Protein AF-A0A523K848-F1 (afdb_monomer)

Sequence (101 aa):
MASVNSAWAMIHQHLQEESHRVHSEIRNYPAPIPACDAQYSYLLEEREALSSELVRVRELMKKDTDSKDAQSSVDAFLDFSNYLSDSAKREIRSLVDNEIQ

Nearest PDB structures (foldseek):
  5m30-assembly1_C  TM=5.315E-01  e=1.200E-01  Escherichia coli
  5gns-assembly1_A  TM=4.737E-01  e=8.679E+00  Homo sapiens
  8otz-assembly1_Ct  TM=3.262E-01  e=4.941E+00  Bos taurus

Structure (mmCIF, N/CA/C/O backbone):
data_AF-A0A523K848-F1
#
_entry.id   AF-A0A523K848-F1
#
loop_
_atom_site.group_PDB
_atom_site.id
_atom_site.type_symbol
_atom_site.label_atom_id
_atom_site.label_alt_id
_atom_site.label_comp_id
_atom_site.label_asym_id
_atom_site.label_entity_id
_atom_site.label_seq_id
_atom_site.pdbx_PDB_ins_code
_atom_site.Cartn_x
_atom_site.Cartn_y
_atom_site.Cartn_z
_atom_site.occupancy
_atom_site.B_iso_or_equiv
_atom_site.auth_seq_id
_atom_site.auth_comp_id
_atom_site.auth_asym_id
_atom_site.auth_atom_id
_atom_site.pdbx_PDB_model_num
ATOM 1 N N . MET A 1 1 ? -13.035 -4.309 17.336 1.00 59.28 1 MET A N 1
ATOM 2 C CA . MET A 1 1 ? -11.574 -4.465 17.100 1.00 59.28 1 MET A CA 1
ATOM 3 C C . MET A 1 1 ? -11.252 -5.670 16.217 1.00 59.28 1 MET A C 1
ATOM 5 O O . MET A 1 1 ? -10.192 -5.675 15.598 1.00 59.28 1 MET A O 1
ATOM 9 N N . ALA A 1 2 ? -12.126 -6.684 16.118 1.00 74.50 2 ALA A N 1
ATOM 10 C CA . ALA A 1 2 ? -11.895 -7.797 15.194 1.00 74.50 2 ALA A CA 1
ATOM 11 C C . ALA A 1 2 ? -12.041 -7.343 13.730 1.00 74.50 2 ALA A C 1
ATOM 13 O O . ALA A 1 2 ? -11.279 -7.799 12.873 1.00 74.50 2 ALA A O 1
ATOM 14 N N . SER A 1 3 ? -12.956 -6.400 13.457 1.00 83.38 3 SER A N 1
ATOM 15 C CA . SER A 1 3 ? -13.134 -5.815 12.120 1.00 83.38 3 SER A CA 1
ATOM 16 C C . SER A 1 3 ? -11.909 -5.011 11.674 1.00 83.38 3 SER A C 1
ATOM 18 O O . SER A 1 3 ? -11.423 -5.219 10.572 1.00 83.38 3 SER A O 1
ATOM 20 N N . VAL A 1 4 ? -11.337 -4.179 12.553 1.00 87.62 4 VAL A N 1
ATOM 21 C CA . VAL A 1 4 ? -10.129 -3.377 12.283 1.00 87.62 4 VAL A CA 1
ATOM 22 C C . VAL A 1 4 ? -8.928 -4.273 11.977 1.00 87.62 4 VAL A C 1
ATOM 24 O O . VAL A 1 4 ? -8.216 -4.044 11.004 1.00 87.62 4 VAL A O 1
ATOM 27 N N . ASN A 1 5 ? -8.706 -5.326 12.768 1.00 88.00 5 ASN A N 1
ATOM 28 C CA . ASN A 1 5 ? -7.617 -6.269 12.498 1.00 88.00 5 ASN A CA 1
ATOM 29 C C . ASN A 1 5 ? -7.805 -6.981 11.151 1.00 88.00 5 ASN A C 1
ATOM 31 O O . ASN A 1 5 ? -6.837 -7.187 10.419 1.00 88.00 5 ASN A O 1
ATOM 35 N N . SER A 1 6 ? -9.050 -7.314 10.807 1.00 90.38 6 SER A N 1
ATOM 36 C CA . SER A 1 6 ? -9.400 -7.901 9.510 1.00 90.38 6 SER A CA 1
ATOM 37 C C . SER A 1 6 ? -9.211 -6.899 8.366 1.00 90.38 6 SER A C 1
ATOM 39 O O . SER A 1 6 ? -8.660 -7.257 7.330 1.00 90.38 6 SER A O 1
ATOM 41 N N . ALA A 1 7 ? -9.567 -5.630 8.571 1.00 92.00 7 ALA A N 1
ATOM 42 C CA . ALA A 1 7 ? -9.352 -4.545 7.621 1.00 92.00 7 ALA A CA 1
ATOM 43 C C . ALA A 1 7 ? -7.863 -4.343 7.335 1.00 92.00 7 ALA A C 1
ATOM 45 O O . ALA A 1 7 ? -7.454 -4.312 6.177 1.00 92.00 7 ALA A O 1
ATOM 46 N N . TRP A 1 8 ? -7.026 -4.300 8.373 1.00 93.50 8 TRP A N 1
ATOM 47 C CA . TRP A 1 8 ? -5.584 -4.233 8.185 1.00 93.50 8 TRP A CA 1
ATOM 48 C C . TRP A 1 8 ? -5.008 -5.467 7.486 1.00 93.50 8 TRP A C 1
ATOM 50 O O . TRP A 1 8 ? -4.098 -5.332 6.668 1.00 93.50 8 TRP A O 1
ATOM 60 N N . ALA A 1 9 ? -5.527 -6.663 7.778 1.00 92.38 9 ALA A N 1
ATOM 61 C CA . ALA A 1 9 ? -5.120 -7.880 7.083 1.00 92.38 9 ALA A CA 1
ATOM 62 C C . ALA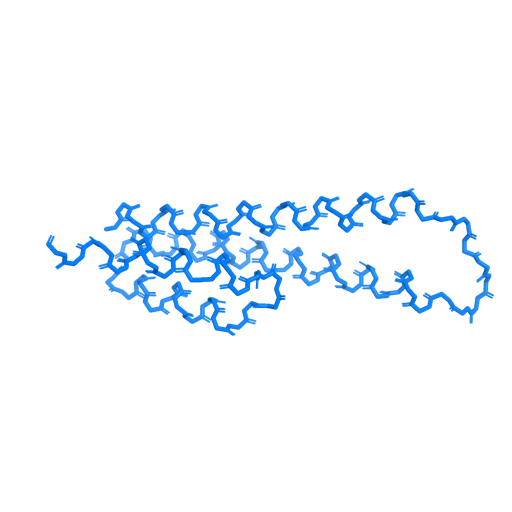 A 1 9 ? -5.474 -7.824 5.586 1.00 92.38 9 ALA A C 1
ATOM 64 O O . ALA A 1 9 ? -4.630 -8.163 4.758 1.00 92.38 9 ALA A O 1
ATOM 65 N N . MET A 1 10 ? -6.665 -7.327 5.234 1.00 94.19 10 MET A N 1
ATOM 66 C CA . MET A 1 10 ? -7.075 -7.108 3.841 1.00 94.19 10 MET A CA 1
ATOM 67 C C . MET A 1 10 ? -6.196 -6.067 3.144 1.00 94.19 10 MET A C 1
ATOM 69 O O . MET A 1 10 ? -5.701 -6.320 2.049 1.00 94.19 10 MET A O 1
ATOM 73 N N . ILE A 1 11 ? -5.935 -4.927 3.795 1.00 94.44 11 ILE A N 1
ATOM 74 C CA . ILE A 1 11 ? -5.013 -3.901 3.285 1.00 94.44 11 ILE A CA 1
ATOM 75 C C . ILE A 1 11 ? -3.641 -4.519 2.999 1.00 94.44 11 ILE A C 1
ATOM 77 O O . ILE A 1 11 ? -3.096 -4.353 1.910 1.00 94.44 11 ILE A O 1
ATOM 81 N N . HIS A 1 12 ? -3.085 -5.253 3.965 1.00 94.56 12 HIS A N 1
ATOM 82 C CA . HIS A 1 12 ? -1.784 -5.896 3.813 1.00 94.56 12 HIS A CA 1
ATOM 83 C C . 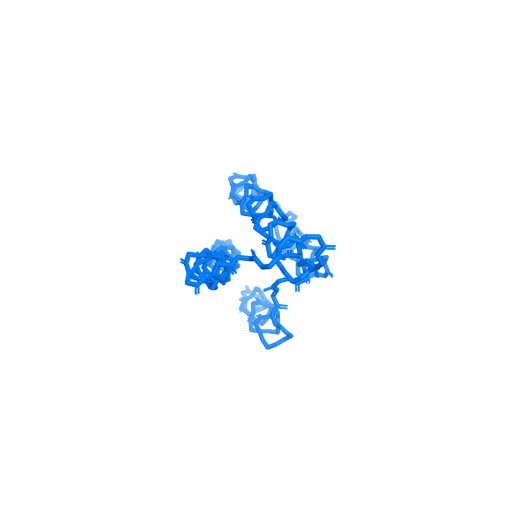HIS A 1 12 ? -1.782 -6.903 2.659 1.00 94.56 12 HIS A C 1
ATOM 85 O O . HIS A 1 12 ? -0.835 -6.915 1.876 1.00 94.56 12 HIS A O 1
ATOM 91 N N . GLN A 1 13 ? -2.833 -7.716 2.524 1.00 94.44 13 GLN A N 1
ATOM 92 C CA . GLN A 1 13 ? -2.953 -8.683 1.437 1.00 94.44 13 GLN A CA 1
ATOM 93 C C . GLN A 1 13 ? -2.963 -7.996 0.066 1.00 94.44 13 GLN A C 1
ATOM 95 O O . GLN A 1 13 ? -2.177 -8.378 -0.797 1.00 94.44 13 GLN A O 1
ATOM 100 N N . HIS A 1 14 ? -3.773 -6.951 -0.124 1.00 94.25 14 HIS A N 1
ATOM 101 C CA . HIS A 1 14 ? -3.818 -6.224 -1.395 1.00 94.25 14 HIS A CA 1
ATOM 102 C C . HIS A 1 14 ? -2.466 -5.606 -1.763 1.00 94.25 14 HIS A C 1
ATOM 104 O O . HIS A 1 14 ? -2.005 -5.743 -2.893 1.00 94.25 14 HIS A O 1
ATOM 110 N N . LEU A 1 15 ? -1.780 -4.984 -0.800 1.00 93.75 15 LEU A N 1
ATOM 111 C CA . LEU A 1 15 ? -0.449 -4.421 -1.041 1.00 93.75 15 LEU A CA 1
ATOM 112 C C . LEU A 1 15 ? 0.602 -5.503 -1.330 1.00 93.75 15 LEU A C 1
ATOM 114 O O . LEU A 1 15 ? 1.549 -5.263 -2.078 1.00 93.75 15 LEU A O 1
ATOM 118 N N . GLN A 1 16 ? 0.463 -6.699 -0.751 1.00 94.19 16 GLN A N 1
ATOM 119 C CA . GLN A 1 16 ? 1.333 -7.832 -1.067 1.00 94.19 16 GLN A CA 1
ATOM 120 C C . GLN A 1 16 ? 1.090 -8.374 -2.474 1.00 94.19 16 GLN A C 1
ATOM 122 O O . GLN A 1 16 ? 2.055 -8.668 -3.177 1.00 94.19 16 GLN A O 1
ATOM 127 N N . GLU A 1 17 ? -0.170 -8.504 -2.888 1.00 94.19 17 GLU A N 1
ATOM 128 C CA . GLU A 1 17 ? -0.540 -8.898 -4.251 1.00 94.19 17 GLU A CA 1
ATOM 129 C C . GLU A 1 17 ? 0.041 -7.911 -5.270 1.00 94.19 17 GLU A C 1
ATOM 131 O O . GLU A 1 17 ? 0.681 -8.323 -6.240 1.00 94.19 17 GLU A O 1
ATOM 136 N N . GLU A 1 18 ? -0.073 -6.615 -4.984 1.00 93.69 18 GLU A N 1
ATOM 137 C CA . GLU A 1 18 ? 0.476 -5.554 -5.822 1.00 93.69 18 GLU A CA 1
ATOM 138 C C . GLU A 1 18 ? 2.009 -5.576 -5.857 1.00 93.69 18 GLU A C 1
ATOM 140 O O . GLU A 1 18 ? 2.633 -5.511 -6.917 1.00 93.69 18 GLU A O 1
ATOM 145 N N . SER A 1 19 ? 2.646 -5.794 -4.704 1.00 93.06 19 SER A N 1
ATOM 146 C CA . SER A 1 19 ? 4.093 -5.995 -4.633 1.00 93.06 19 SER A CA 1
ATOM 147 C C . SER A 1 19 ? 4.539 -7.197 -5.470 1.00 93.06 19 SER A C 1
ATOM 149 O O . SER A 1 19 ? 5.533 -7.108 -6.193 1.00 93.06 19 SER A O 1
ATOM 151 N N . HIS A 1 20 ? 3.814 -8.318 -5.422 1.00 92.81 20 HIS A N 1
ATOM 152 C CA . HIS A 1 20 ? 4.117 -9.489 -6.243 1.00 92.81 20 HIS A CA 1
ATOM 153 C C . HIS A 1 20 ? 3.949 -9.210 -7.740 1.00 92.81 20 HIS A C 1
ATOM 155 O O . HIS A 1 20 ? 4.788 -9.667 -8.522 1.00 92.81 20 HIS A O 1
ATOM 161 N N . ARG A 1 21 ? 2.924 -8.442 -8.138 1.00 93.81 21 ARG A N 1
ATOM 162 C CA . ARG A 1 21 ? 2.733 -7.987 -9.524 1.00 93.81 21 ARG A CA 1
ATOM 163 C C . ARG A 1 21 ? 3.967 -7.229 -10.011 1.00 93.81 21 ARG A C 1
ATOM 165 O O . ARG A 1 21 ? 4.600 -7.665 -10.970 1.00 93.81 21 ARG A O 1
ATOM 172 N N . VAL A 1 22 ? 4.375 -6.182 -9.292 1.00 91.94 22 VAL A N 1
ATOM 173 C CA . VAL A 1 22 ? 5.531 -5.345 -9.656 1.00 91.94 22 VAL A CA 1
ATOM 174 C C . VAL A 1 22 ? 6.830 -6.157 -9.699 1.00 91.94 22 VAL A C 1
ATOM 176 O O . VAL A 1 22 ? 7.601 -6.052 -10.652 1.00 91.94 22 VAL A O 1
ATOM 179 N N . HIS A 1 23 ? 7.075 -7.036 -8.721 1.00 91.56 23 HIS A N 1
ATOM 180 C CA . HIS A 1 23 ? 8.257 -7.908 -8.739 1.00 91.56 23 HIS A CA 1
ATOM 181 C C . HIS A 1 23 ? 8.261 -8.873 -9.931 1.00 91.56 23 HIS A C 1
ATOM 183 O O . HIS A 1 23 ? 9.322 -9.139 -10.502 1.00 91.56 23 HIS A O 1
ATOM 189 N N . SER A 1 24 ? 7.095 -9.403 -10.307 1.00 91.44 24 SER A N 1
ATOM 190 C CA . SER A 1 24 ? 6.949 -10.254 -11.488 1.00 91.44 24 SER A CA 1
ATOM 191 C C . SER A 1 24 ? 7.227 -9.473 -12.771 1.00 91.44 24 SER A C 1
ATOM 193 O O . SER A 1 24 ? 7.944 -9.965 -13.641 1.00 91.44 24 SER A O 1
ATOM 195 N N . GLU A 1 25 ? 6.725 -8.243 -12.877 1.00 90.50 25 GLU A N 1
ATOM 196 C CA . GLU A 1 25 ? 6.961 -7.373 -14.031 1.00 90.50 25 GLU A CA 1
ATOM 197 C C . GLU A 1 25 ? 8.433 -6.996 -14.175 1.00 90.50 25 GLU A C 1
ATOM 199 O O . GLU A 1 25 ? 8.984 -7.153 -15.259 1.00 90.50 25 GLU A O 1
ATOM 204 N N . ILE A 1 26 ? 9.108 -6.619 -13.084 1.00 88.94 26 ILE A N 1
ATOM 205 C CA . ILE A 1 26 ? 10.559 -6.365 -13.074 1.00 88.94 26 ILE A CA 1
ATOM 206 C C . ILE A 1 26 ? 11.336 -7.616 -13.499 1.00 88.94 26 ILE A C 1
ATOM 208 O O . ILE A 1 26 ? 12.279 -7.532 -14.283 1.00 88.94 26 ILE A O 1
ATOM 212 N N . ARG A 1 27 ? 10.962 -8.793 -12.981 1.00 88.31 27 ARG A N 1
ATOM 213 C CA . ARG A 1 27 ? 11.662 -10.053 -13.273 1.00 88.31 27 ARG A CA 1
ATOM 214 C C . ARG A 1 27 ? 11.515 -10.479 -14.731 1.00 88.31 27 ARG A C 1
ATOM 216 O O . ARG A 1 27 ? 12.461 -11.020 -15.297 1.00 88.31 27 ARG A O 1
ATOM 223 N N . ASN A 1 28 ? 10.329 -10.285 -15.297 1.00 87.25 28 ASN A N 1
ATOM 224 C CA . ASN A 1 28 ? 10.015 -10.630 -16.680 1.00 87.25 28 ASN A CA 1
ATOM 225 C C . ASN A 1 28 ? 10.296 -9.470 -17.646 1.00 87.25 28 ASN A C 1
ATOM 227 O O . ASN A 1 28 ? 9.977 -9.581 -18.832 1.00 87.25 28 ASN A O 1
ATOM 231 N N . TYR A 1 29 ? 10.875 -8.371 -17.153 1.00 82.62 29 TYR A N 1
ATOM 232 C CA . TYR A 1 29 ? 11.142 -7.195 -17.960 1.00 82.62 29 TYR A CA 1
ATOM 233 C C . TYR A 1 29 ? 12.175 -7.544 -19.048 1.00 82.62 29 TYR A C 1
ATOM 235 O O . TYR A 1 29 ? 13.245 -8.077 -18.726 1.00 82.62 29 TYR A O 1
ATOM 243 N N . PRO A 1 30 ? 11.873 -7.312 -20.341 1.00 79.50 30 PRO A N 1
ATOM 244 C CA . PRO A 1 30 ? 12.795 -7.625 -21.430 1.00 79.50 30 PRO A CA 1
ATOM 245 C C . PRO A 1 30 ? 14.101 -6.833 -21.282 1.00 79.50 30 PRO A C 1
ATOM 247 O O . PRO A 1 30 ? 14.113 -5.765 -20.683 1.00 79.50 30 PRO A O 1
ATOM 250 N N . ALA A 1 31 ? 15.211 -7.346 -21.827 1.00 67.00 31 ALA A N 1
ATOM 251 C CA . ALA A 1 31 ? 16.518 -6.698 -21.690 1.00 67.00 31 ALA A CA 1
ATOM 252 C C . ALA A 1 31 ? 16.433 -5.205 -22.092 1.00 67.00 31 ALA A C 1
ATOM 254 O O . ALA A 1 31 ? 16.105 -4.922 -23.250 1.00 67.00 31 ALA A O 1
ATOM 255 N N . PRO A 1 32 ? 16.689 -4.264 -21.160 1.00 63.09 32 PRO A N 1
ATOM 256 C CA . PRO A 1 32 ? 16.426 -2.850 -21.387 1.00 63.09 32 PRO A CA 1
ATOM 257 C C . PRO A 1 32 ? 17.319 -2.329 -22.512 1.00 63.09 32 PRO A C 1
ATOM 259 O O . PRO A 1 32 ? 18.535 -2.541 -22.509 1.00 63.09 32 PRO A O 1
ATOM 262 N N . ILE A 1 33 ? 16.723 -1.631 -23.481 1.00 61.00 33 ILE A N 1
ATOM 263 C CA . ILE A 1 33 ? 17.489 -0.866 -24.468 1.00 61.00 33 ILE A CA 1
ATOM 264 C C . ILE A 1 33 ? 18.087 0.331 -23.709 1.00 61.00 33 ILE A C 1
ATOM 266 O O . ILE A 1 33 ? 17.328 1.110 -23.125 1.00 61.00 33 ILE A O 1
ATOM 270 N N . PRO A 1 34 ? 19.422 0.494 -23.662 1.00 54.03 34 PRO A N 1
ATOM 271 C CA . PRO A 1 34 ? 20.045 1.529 -22.845 1.00 54.03 34 PRO A CA 1
ATOM 272 C C . PRO A 1 34 ? 19.515 2.935 -23.174 1.00 54.03 34 PRO A C 1
ATOM 274 O O . PRO A 1 34 ? 19.418 3.299 -24.344 1.00 54.03 34 PRO A O 1
ATOM 277 N N . ALA A 1 35 ? 19.264 3.727 -22.121 1.00 54.47 35 ALA A N 1
ATOM 278 C CA . ALA A 1 35 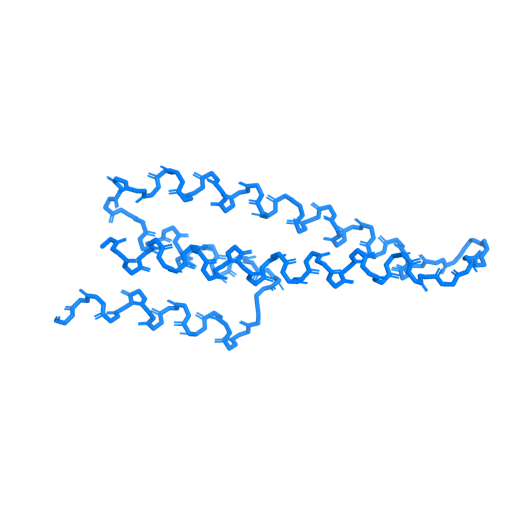? 18.991 5.174 -22.120 1.00 54.47 35 ALA A CA 1
ATOM 279 C C . ALA A 1 35 ? 17.542 5.687 -22.295 1.00 54.47 35 ALA A C 1
ATOM 281 O O . ALA A 1 35 ? 17.367 6.902 -22.391 1.00 54.47 35 ALA A O 1
ATOM 282 N N . CYS A 1 36 ? 16.495 4.850 -22.265 1.00 65.50 36 CYS A N 1
ATOM 283 C CA . CYS A 1 36 ? 15.116 5.375 -22.354 1.00 65.50 36 CYS A CA 1
ATOM 284 C C . CYS A 1 36 ? 14.042 4.585 -21.589 1.00 65.50 36 CYS A C 1
ATOM 286 O O . CYS A 1 36 ? 12.857 4.706 -21.892 1.00 65.50 36 CYS A O 1
ATOM 288 N N . ASP A 1 37 ? 14.423 3.771 -20.607 1.00 78.25 37 ASP A N 1
ATOM 289 C CA . ASP A 1 37 ? 13.465 2.872 -19.967 1.00 78.25 37 ASP A CA 1
ATOM 290 C C . ASP A 1 37 ? 12.739 3.513 -18.776 1.00 78.25 37 ASP A C 1
ATOM 292 O O . ASP A 1 37 ? 12.913 3.142 -17.614 1.00 78.25 37 ASP A O 1
ATOM 296 N N . ALA A 1 38 ? 11.925 4.525 -19.087 1.00 84.00 38 ALA A N 1
ATOM 297 C CA . ALA A 1 38 ? 11.064 5.185 -18.110 1.00 84.00 38 ALA A CA 1
ATOM 298 C C . ALA A 1 38 ? 10.105 4.195 -17.429 1.00 84.00 38 ALA A C 1
ATOM 300 O O . ALA A 1 38 ? 9.727 4.402 -16.280 1.00 84.00 38 ALA A O 1
ATOM 301 N N . GLN A 1 39 ? 9.742 3.108 -18.116 1.00 86.19 39 GLN A N 1
ATOM 302 C CA . GLN A 1 39 ? 8.880 2.071 -17.565 1.00 86.19 39 GLN A CA 1
ATOM 303 C C . GLN A 1 39 ? 9.609 1.254 -16.495 1.00 86.19 39 GLN A C 1
ATOM 305 O O . GLN A 1 39 ? 9.061 1.045 -15.417 1.00 86.19 39 GLN A O 1
ATOM 310 N N . TYR A 1 40 ? 10.846 0.825 -16.746 1.00 86.69 40 TYR A N 1
ATOM 311 C CA . TYR A 1 40 ? 11.634 0.112 -15.745 1.00 86.69 40 TYR A CA 1
ATOM 312 C C . TYR A 1 40 ? 11.959 0.998 -14.536 1.00 86.69 40 TYR A C 1
ATOM 314 O O . TYR A 1 40 ? 11.847 0.545 -13.398 1.00 86.69 40 TYR A O 1
ATOM 322 N N . SER A 1 41 ? 12.291 2.276 -14.756 1.00 88.38 41 SER A N 1
ATOM 323 C CA . SER A 1 41 ? 12.454 3.249 -13.665 1.00 88.38 41 SER A CA 1
ATOM 324 C C . SER A 1 41 ? 11.17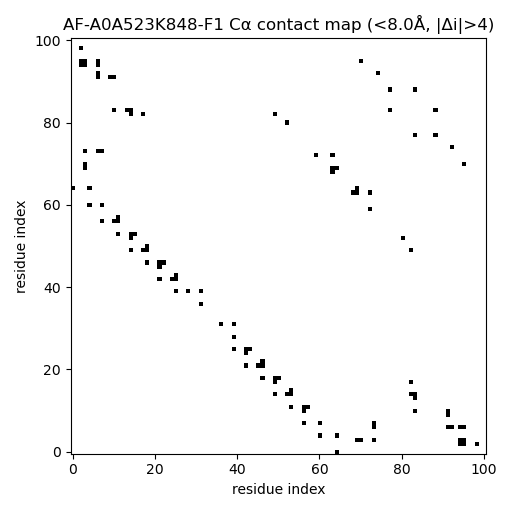9 3.398 -12.834 1.00 88.38 41 SER A C 1
ATOM 326 O O . SER A 1 41 ? 11.250 3.312 -11.610 1.00 88.38 41 SER A O 1
ATOM 328 N N . TYR A 1 42 ? 10.018 3.529 -13.482 1.00 89.88 42 TYR A N 1
ATOM 329 C CA . TYR A 1 42 ? 8.727 3.590 -12.798 1.00 89.88 42 TYR A CA 1
ATOM 330 C C . TYR A 1 42 ? 8.465 2.336 -11.953 1.00 89.88 42 TYR A C 1
ATOM 332 O O . TYR A 1 42 ? 8.120 2.456 -10.784 1.00 89.88 42 TYR A O 1
ATOM 340 N N . LEU A 1 43 ? 8.715 1.137 -12.489 1.00 91.25 43 LEU A N 1
ATOM 341 C CA . LEU A 1 43 ? 8.549 -0.119 -11.746 1.00 91.25 43 LEU A CA 1
ATOM 342 C C . LEU A 1 43 ? 9.449 -0.199 -10.500 1.00 91.25 43 LEU A C 1
ATOM 344 O O . LEU A 1 43 ? 9.047 -0.746 -9.471 1.00 91.25 43 LEU A O 1
ATOM 348 N N . LEU A 1 44 ? 10.674 0.336 -10.565 1.00 90.88 44 LEU A N 1
ATOM 349 C CA . LEU A 1 44 ? 11.571 0.391 -9.407 1.00 90.88 44 LEU A CA 1
ATOM 350 C C . LEU A 1 44 ? 11.059 1.352 -8.327 1.00 90.88 44 LEU A C 1
ATOM 352 O O . LEU A 1 44 ? 11.082 0.989 -7.149 1.00 90.88 44 LEU A O 1
ATOM 356 N N . GLU A 1 45 ? 10.579 2.533 -8.722 1.00 93.12 45 GLU A N 1
ATOM 357 C CA . GLU A 1 45 ? 9.956 3.504 -7.813 1.00 93.12 45 GLU A CA 1
ATOM 358 C C . GLU A 1 45 ? 8.688 2.922 -7.172 1.00 93.12 45 GLU A C 1
ATOM 360 O O . GLU A 1 45 ? 8.507 2.997 -5.955 1.00 93.12 45 GLU A O 1
ATOM 365 N N . GLU A 1 46 ? 7.854 2.257 -7.973 1.00 93.50 46 GLU A N 1
ATOM 366 C CA . GLU A 1 46 ? 6.633 1.584 -7.530 1.00 93.50 46 GLU A CA 1
ATOM 367 C C . GLU A 1 46 ? 6.944 0.505 -6.482 1.00 93.50 46 GLU A C 1
ATOM 369 O O . GLU A 1 46 ? 6.323 0.445 -5.418 1.00 93.50 46 GLU A O 1
ATOM 374 N N . ARG A 1 47 ? 7.985 -0.304 -6.720 1.00 93.50 47 ARG A N 1
ATOM 375 C CA . ARG A 1 47 ? 8.462 -1.316 -5.767 1.00 93.50 47 ARG A CA 1
ATOM 376 C C . ARG A 1 47 ? 8.903 -0.700 -4.438 1.00 93.50 47 ARG A C 1
ATOM 378 O O . ARG A 1 47 ? 8.618 -1.266 -3.377 1.00 93.50 47 ARG A O 1
ATOM 385 N N . GLU A 1 48 ? 9.639 0.408 -4.472 1.00 93.62 48 GLU A N 1
ATOM 386 C CA . GLU A 1 48 ? 10.122 1.090 -3.263 1.00 93.62 48 GLU A CA 1
ATOM 387 C C . GLU A 1 48 ? 8.970 1.705 -2.462 1.00 93.62 48 GLU A C 1
ATOM 389 O O . GLU A 1 48 ? 8.907 1.551 -1.234 1.00 93.62 48 GLU A O 1
ATOM 394 N N . ALA A 1 49 ? 8.015 2.325 -3.154 1.00 92.81 49 ALA A N 1
ATOM 395 C CA . ALA A 1 49 ? 6.817 2.883 -2.547 1.00 92.81 49 ALA A CA 1
ATOM 396 C C . ALA A 1 49 ? 5.943 1.797 -1.897 1.00 92.81 49 ALA A C 1
ATOM 398 O O . ALA A 1 49 ? 5.600 1.918 -0.719 1.00 92.81 49 ALA A O 1
ATOM 399 N N . LEU A 1 50 ? 5.670 0.691 -2.601 1.00 92.69 50 LEU A N 1
ATOM 400 C CA . LEU A 1 50 ? 4.925 -0.457 -2.064 1.00 92.69 50 LEU A CA 1
ATOM 401 C C . LEU A 1 50 ? 5.619 -1.084 -0.852 1.00 92.69 50 LEU A C 1
ATOM 403 O O . LEU A 1 50 ? 4.972 -1.428 0.138 1.00 92.69 50 LEU A O 1
ATOM 407 N N . SER A 1 51 ? 6.948 -1.208 -0.898 1.00 92.06 51 SER A N 1
ATOM 408 C CA . SER A 1 51 ? 7.726 -1.732 0.231 1.00 92.06 51 SER A CA 1
ATOM 409 C C . SER A 1 51 ? 7.579 -0.846 1.470 1.00 92.06 51 SER A C 1
ATOM 411 O O . SER A 1 51 ? 7.413 -1.356 2.580 1.00 92.06 51 SER A O 1
ATOM 413 N N . SER A 1 52 ? 7.586 0.474 1.278 1.00 92.69 52 SER A N 1
ATOM 414 C CA . SER A 1 52 ? 7.402 1.455 2.351 1.00 92.69 52 SER A CA 1
ATOM 415 C C . SER A 1 52 ? 5.976 1.438 2.912 1.00 92.69 52 SER A C 1
ATOM 417 O O . SER A 1 52 ? 5.800 1.447 4.133 1.00 92.69 52 SER A O 1
ATOM 419 N N . GLU A 1 53 ? 4.950 1.341 2.058 1.00 93.44 53 GLU A N 1
ATOM 420 C CA . GLU A 1 53 ? 3.557 1.202 2.505 1.00 93.44 53 GLU A CA 1
ATOM 421 C C . GLU A 1 53 ? 3.333 -0.089 3.300 1.00 93.44 53 GLU A C 1
ATOM 423 O O . GLU A 1 53 ? 2.724 -0.050 4.368 1.00 93.44 53 GLU A O 1
ATOM 428 N N . LEU A 1 54 ? 3.891 -1.220 2.857 1.00 92.81 54 LEU A N 1
ATOM 429 C CA . LEU A 1 54 ? 3.806 -2.490 3.585 1.00 92.81 54 LEU A CA 1
ATOM 430 C C . LEU A 1 54 ? 4.451 -2.419 4.974 1.00 92.81 54 LEU A C 1
ATOM 432 O O . LEU A 1 54 ? 3.933 -3.010 5.924 1.00 92.81 54 LEU A O 1
ATOM 436 N N . VAL A 1 55 ? 5.575 -1.710 5.118 1.00 93.56 55 VAL A N 1
ATOM 437 C CA . VAL A 1 55 ? 6.184 -1.464 6.436 1.00 93.56 55 VAL A CA 1
ATOM 438 C C . VAL A 1 55 ? 5.244 -0.631 7.302 1.00 93.56 55 VAL A C 1
ATOM 440 O O . VAL A 1 55 ? 4.941 -1.040 8.424 1.00 93.56 55 VAL A O 1
ATOM 443 N N . ARG A 1 56 ? 4.711 0.470 6.762 1.00 91.81 56 ARG A N 1
ATOM 444 C CA . ARG A 1 56 ? 3.776 1.352 7.472 1.00 91.81 56 ARG A CA 1
ATOM 445 C C . ARG A 1 56 ? 2.525 0.609 7.945 1.00 91.81 56 ARG A C 1
ATOM 447 O O . ARG A 1 56 ? 2.119 0.783 9.090 1.00 91.81 56 ARG A O 1
ATOM 454 N N . VAL A 1 57 ? 1.943 -0.254 7.111 1.00 92.38 57 VAL A N 1
ATOM 455 C CA . VAL A 1 57 ? 0.780 -1.076 7.487 1.00 92.38 57 VAL A CA 1
ATOM 456 C C . VAL A 1 57 ? 1.114 -1.998 8.652 1.00 92.38 57 VAL A C 1
ATOM 458 O O . VAL A 1 57 ? 0.362 -2.048 9.619 1.00 92.38 57 VAL A O 1
ATOM 461 N N . ARG A 1 58 ? 2.268 -2.676 8.633 1.00 90.94 58 ARG A N 1
ATOM 462 C CA . ARG A 1 58 ? 2.673 -3.545 9.753 1.00 90.94 58 ARG A CA 1
ATOM 463 C C . ARG A 1 58 ? 2.882 -2.774 11.053 1.00 90.94 58 ARG A C 1
ATOM 465 O O . ARG A 1 58 ? 2.639 -3.323 12.126 1.00 90.94 58 ARG A O 1
ATOM 472 N N . GLU A 1 59 ? 3.366 -1.540 10.981 1.00 91.12 59 GLU A N 1
ATOM 473 C CA . GLU A 1 59 ? 3.516 -0.678 12.157 1.00 91.12 59 GLU A CA 1
ATOM 474 C C . GLU A 1 59 ? 2.157 -0.236 12.707 1.00 91.12 59 GLU A C 1
ATOM 476 O O . GLU A 1 59 ? 1.928 -0.339 13.914 1.00 91.12 59 GLU A O 1
ATOM 481 N N . LEU A 1 60 ? 1.236 0.177 11.831 1.00 90.44 60 LEU A N 1
ATOM 482 C CA . LEU A 1 60 ? -0.125 0.563 12.210 1.00 90.44 60 LEU A CA 1
ATOM 483 C C . LEU A 1 60 ? -0.908 -0.618 12.791 1.00 90.44 60 LEU A C 1
ATOM 485 O O . LEU A 1 60 ? -1.476 -0.483 13.866 1.00 90.44 60 LEU A O 1
ATOM 489 N N . MET A 1 61 ? -0.815 -1.807 12.188 1.00 89.31 61 MET A N 1
ATOM 490 C CA . MET A 1 61 ? -1.395 -3.051 12.716 1.00 89.31 61 MET A CA 1
ATOM 491 C C . MET A 1 61 ? -1.001 -3.325 14.168 1.00 89.31 61 MET A C 1
ATOM 493 O O . MET A 1 61 ? -1.841 -3.671 14.999 1.00 89.31 61 MET A O 1
ATOM 497 N N . LYS A 1 62 ? 0.289 -3.167 14.486 1.00 87.00 62 LYS A N 1
ATOM 498 C CA . LYS A 1 62 ? 0.802 -3.376 15.846 1.00 87.00 62 LYS A CA 1
ATOM 499 C C . LYS A 1 62 ? 0.308 -2.303 16.811 1.00 87.00 62 LYS A C 1
ATOM 501 O O . LYS A 1 62 ? 0.045 -2.608 17.966 1.00 87.00 62 LYS A O 1
ATOM 506 N N . LYS A 1 63 ? 0.216 -1.055 16.348 1.00 85.50 63 LYS A N 1
ATOM 507 C CA . LYS A 1 63 ? -0.198 0.094 17.162 1.00 85.50 63 LYS A CA 1
ATOM 508 C C . LYS A 1 63 ? -1.700 0.087 17.457 1.00 85.50 63 LYS A C 1
ATOM 510 O O . LYS A 1 63 ? -2.111 0.434 18.559 1.00 85.50 63 LYS A O 1
ATOM 515 N N . ASP A 1 64 ? -2.506 -0.306 16.481 1.00 82.25 64 ASP A N 1
ATOM 516 C CA . ASP A 1 64 ? -3.961 -0.181 16.522 1.00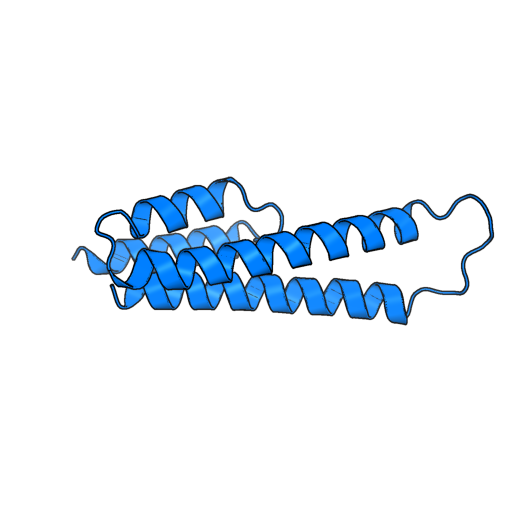 82.25 64 ASP A CA 1
ATOM 517 C C . ASP A 1 64 ? -4.661 -1.343 17.238 1.00 82.25 64 ASP A C 1
ATOM 519 O O . ASP A 1 64 ? -5.856 -1.254 17.509 1.00 82.25 64 ASP A O 1
ATOM 523 N N . THR A 1 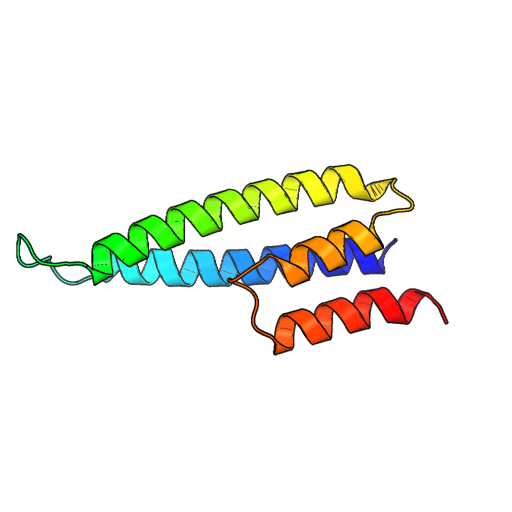65 ? -3.920 -2.389 17.624 1.00 70.50 65 THR A N 1
ATOM 524 C CA . THR A 1 65 ? -4.450 -3.528 18.397 1.00 70.50 65 THR A CA 1
ATOM 525 C C . THR A 1 65 ? -5.083 -3.098 19.735 1.00 70.50 65 THR A C 1
ATOM 527 O O . THR A 1 65 ? -6.009 -3.760 20.193 1.00 70.50 65 THR A O 1
ATOM 530 N N . ASP A 1 66 ? -4.655 -1.968 20.313 1.00 67.25 66 ASP A N 1
ATOM 531 C CA . ASP A 1 66 ? -5.141 -1.454 21.607 1.00 67.25 66 ASP A CA 1
ATOM 532 C C . ASP A 1 66 ? -5.702 -0.013 21.531 1.00 67.25 66 ASP A C 1
ATOM 534 O O . ASP A 1 66 ? -5.955 0.625 22.558 1.00 67.25 66 ASP A O 1
ATOM 538 N N . SER A 1 67 ? -5.886 0.538 20.325 1.00 75.94 67 SER A N 1
ATOM 539 C CA . SER A 1 67 ? -6.248 1.949 20.128 1.00 75.94 67 SER A CA 1
ATOM 540 C C . SER A 1 67 ? -7.751 2.155 19.918 1.00 75.94 67 SER A C 1
ATOM 542 O O . SER A 1 67 ? -8.380 1.477 19.109 1.00 75.94 67 SER A O 1
ATOM 544 N N . LYS A 1 68 ? -8.327 3.170 20.578 1.00 73.75 68 LYS A N 1
ATOM 545 C CA . LYS A 1 68 ? -9.701 3.638 20.301 1.00 73.75 68 LYS A CA 1
ATOM 546 C C . LYS A 1 68 ? -9.823 4.377 18.963 1.00 73.75 68 LYS A C 1
ATOM 548 O O . LYS A 1 68 ? -10.924 4.478 18.439 1.00 73.75 68 LYS A O 1
ATOM 553 N N . ASP A 1 69 ? -8.702 4.837 18.409 1.00 81.56 69 ASP A N 1
ATOM 554 C CA . ASP A 1 69 ? -8.638 5.592 17.150 1.00 81.56 69 ASP A CA 1
ATOM 555 C C . ASP A 1 69 ? -8.294 4.702 15.944 1.00 81.56 69 ASP A C 1
ATOM 557 O O . ASP A 1 69 ? -8.001 5.193 14.856 1.00 81.56 69 ASP A O 1
ATOM 561 N N . ALA A 1 70 ? -8.311 3.381 16.130 1.00 84.69 70 ALA A N 1
ATOM 562 C CA . ALA A 1 70 ? -7.881 2.421 15.126 1.00 84.69 70 ALA A CA 1
ATOM 563 C C . ALA A 1 70 ? -8.696 2.481 13.817 1.00 84.69 70 ALA A C 1
ATOM 565 O O . ALA A 1 70 ? -8.138 2.302 12.738 1.00 84.69 70 ALA A O 1
ATOM 566 N N . GLN A 1 71 ? -9.995 2.790 13.890 1.00 86.81 71 GLN A N 1
ATOM 567 C CA . GLN A 1 71 ? -10.829 3.016 12.702 1.00 86.81 71 GLN A CA 1
ATOM 568 C C . GLN A 1 71 ? -10.362 4.247 11.915 1.00 86.81 71 GLN A C 1
ATOM 570 O O . GLN A 1 71 ? -10.127 4.153 10.714 1.00 86.81 71 GLN A O 1
ATOM 575 N N . SER A 1 72 ? -10.114 5.368 12.598 1.00 88.56 72 SER A N 1
ATOM 576 C CA . SER A 1 72 ? -9.598 6.592 11.975 1.00 88.56 72 SER A CA 1
ATOM 577 C C . SER A 1 72 ? -8.235 6.375 11.308 1.00 88.56 72 SER A C 1
ATOM 579 O O . SER A 1 72 ? -7.961 6.957 10.259 1.00 88.56 72 SER A O 1
ATOM 581 N N . SER A 1 73 ? -7.374 5.532 11.891 1.00 89.94 73 SER A N 1
ATOM 582 C CA . SER A 1 73 ? -6.099 5.135 11.279 1.00 89.94 73 SER A CA 1
ATOM 583 C C . SER A 1 73 ? -6.303 4.365 9.970 1.00 89.94 73 SER A C 1
ATOM 585 O O . SER A 1 73 ? -5.590 4.629 8.998 1.00 89.94 73 SER A O 1
ATOM 587 N N . VAL A 1 74 ? -7.266 3.434 9.935 1.00 90.50 74 VAL A N 1
ATOM 588 C CA . VAL A 1 74 ? -7.633 2.689 8.720 1.00 90.50 74 VAL A CA 1
ATOM 589 C C . VAL A 1 74 ? -8.161 3.648 7.658 1.00 90.50 74 VAL A C 1
ATOM 591 O O . VAL A 1 74 ? -7.640 3.652 6.545 1.00 90.50 74 VAL A O 1
ATOM 594 N N . ASP A 1 75 ? -9.120 4.509 7.997 1.00 91.31 75 ASP A N 1
ATOM 595 C CA . ASP A 1 75 ? -9.711 5.459 7.047 1.00 91.31 75 ASP A CA 1
ATOM 596 C C . ASP A 1 75 ? -8.667 6.409 6.461 1.00 91.31 75 ASP A C 1
ATOM 598 O O . ASP A 1 75 ? -8.562 6.545 5.240 1.00 91.31 75 ASP A O 1
ATOM 602 N N . ALA A 1 76 ? -7.817 6.986 7.317 1.00 91.62 76 ALA A N 1
ATOM 603 C CA . ALA A 1 76 ? -6.717 7.827 6.871 1.00 91.62 76 ALA A CA 1
ATOM 604 C C . ALA A 1 76 ? -5.778 7.061 5.927 1.00 91.62 76 ALA A C 1
ATOM 606 O O . ALA A 1 76 ? -5.347 7.598 4.908 1.00 91.62 76 ALA A O 1
ATOM 607 N N . PHE A 1 77 ? -5.463 5.797 6.221 1.00 92.50 77 PHE A N 1
ATOM 608 C CA . PHE A 1 77 ? -4.633 4.990 5.331 1.00 92.50 77 PHE A CA 1
ATOM 609 C C . PHE A 1 77 ? -5.298 4.761 3.965 1.00 92.50 77 PHE A C 1
ATOM 611 O O . PHE A 1 77 ? -4.640 4.915 2.934 1.00 92.50 77 PHE A O 1
ATOM 618 N N . LEU A 1 78 ? -6.594 4.438 3.938 1.00 92.62 78 LEU A N 1
ATOM 619 C CA . LEU A 1 78 ? -7.349 4.228 2.699 1.00 92.62 78 LEU A CA 1
ATOM 620 C C . LEU A 1 78 ? -7.427 5.495 1.838 1.00 92.62 78 LEU A C 1
ATOM 622 O O . LEU A 1 78 ? -7.402 5.402 0.607 1.00 92.62 78 LEU A O 1
ATOM 626 N N . ASP A 1 79 ? -7.506 6.669 2.460 1.00 92.06 79 ASP A N 1
ATOM 627 C CA . ASP A 1 79 ? -7.525 7.949 1.749 1.00 92.06 79 ASP A CA 1
ATOM 628 C C . ASP A 1 79 ? -6.179 8.254 1.077 1.00 92.06 79 ASP A C 1
ATOM 630 O O . ASP A 1 79 ? -6.159 8.749 -0.050 1.00 92.06 79 ASP A O 1
ATOM 634 N N . PHE A 1 80 ? -5.057 7.913 1.722 1.00 88.31 80 PHE A N 1
ATOM 635 C CA . PHE A 1 80 ? -3.716 8.234 1.218 1.00 88.31 80 PHE A CA 1
ATOM 636 C C . PHE A 1 80 ? -3.067 7.152 0.346 1.00 88.31 80 PHE A C 1
ATOM 638 O O . PHE A 1 80 ? -2.164 7.481 -0.423 1.00 88.31 80 PHE A O 1
ATOM 645 N N . SER A 1 81 ? -3.472 5.882 0.451 1.00 89.12 81 SER A N 1
ATOM 646 C CA . SER A 1 81 ? -2.860 4.815 -0.352 1.00 89.12 81 SER A CA 1
ATOM 647 C C . SER A 1 81 ? -3.287 4.916 -1.818 1.00 89.12 81 SER A C 1
ATOM 649 O O . SER A 1 81 ? -4.481 4.944 -2.137 1.00 89.12 81 SER A O 1
ATOM 651 N N . ASN A 1 82 ? -2.304 4.930 -2.719 1.00 89.38 82 ASN A N 1
ATOM 652 C CA . ASN A 1 82 ? -2.526 4.931 -4.171 1.00 89.38 82 ASN A CA 1
ATOM 653 C C . ASN A 1 82 ? -2.559 3.517 -4.773 1.00 89.38 82 ASN A C 1
ATOM 655 O O . ASN A 1 82 ? -2.896 3.361 -5.942 1.00 89.38 82 ASN A O 1
ATOM 659 N N . TYR A 1 83 ? -2.237 2.497 -3.976 1.00 89.62 83 TYR A N 1
ATOM 660 C CA . TYR A 1 83 ? -2.101 1.106 -4.422 1.00 89.62 83 TYR A CA 1
ATOM 661 C C . TYR A 1 83 ? -3.320 0.240 -4.097 1.00 89.62 83 TYR A C 1
ATOM 663 O O . TYR A 1 83 ? -3.359 -0.946 -4.409 1.00 89.62 83 TYR A O 1
ATOM 671 N N . LEU A 1 84 ? -4.338 0.831 -3.472 1.00 90.75 84 LEU A N 1
ATOM 672 C CA . LEU A 1 84 ? -5.620 0.185 -3.237 1.00 90.75 84 LEU A CA 1
ATOM 673 C C . LEU A 1 84 ? -6.632 0.662 -4.275 1.00 90.75 84 LEU A C 1
ATOM 675 O O . LEU A 1 84 ? -6.867 1.861 -4.424 1.00 90.75 84 LEU A O 1
ATOM 679 N N . SER A 1 85 ? -7.279 -0.284 -4.953 1.00 90.19 85 SER A N 1
ATOM 680 C CA . SER A 1 85 ? -8.394 0.028 -5.850 1.00 90.19 85 SER A CA 1
ATOM 681 C C . SER A 1 85 ? -9.569 0.645 -5.087 1.00 90.19 85 SER A C 1
ATOM 683 O O . SER A 1 85 ? -9.816 0.314 -3.925 1.00 90.19 85 SER A O 1
ATOM 685 N N . ASP A 1 86 ? -10.366 1.479 -5.755 1.00 90.75 86 ASP A N 1
ATOM 686 C CA . ASP A 1 86 ? -11.559 2.068 -5.136 1.00 90.75 86 ASP A CA 1
ATOM 687 C C . ASP A 1 86 ? -12.558 1.007 -4.648 1.00 90.75 86 ASP A C 1
ATOM 689 O O . ASP A 1 86 ? -13.267 1.224 -3.666 1.00 90.75 86 ASP A O 1
ATOM 693 N N . SER A 1 87 ? -12.625 -0.150 -5.317 1.00 89.62 87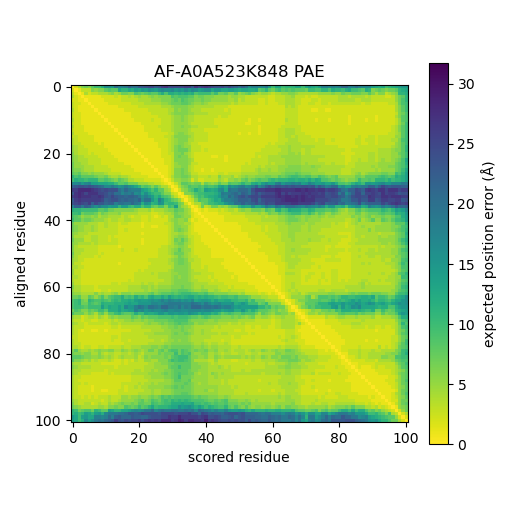 SER A N 1
ATOM 694 C CA . SER A 1 87 ? -13.425 -1.291 -4.863 1.00 89.62 87 SER A CA 1
ATOM 695 C C . SER A 1 87 ? -12.908 -1.868 -3.551 1.00 89.62 87 SER A C 1
ATOM 697 O O . SER A 1 87 ? -13.706 -2.021 -2.631 1.00 89.62 87 SER A O 1
ATOM 699 N N . ALA A 1 88 ? -11.597 -2.104 -3.436 1.00 90.81 88 ALA A N 1
ATOM 700 C CA . ALA A 1 88 ? -10.994 -2.602 -2.201 1.00 90.81 88 ALA A CA 1
ATOM 701 C C . ALA A 1 88 ? -11.187 -1.595 -1.058 1.00 90.81 88 ALA A C 1
ATOM 703 O O . ALA A 1 88 ? -11.625 -1.958 0.029 1.00 90.81 88 ALA A O 1
ATOM 704 N N . LYS A 1 89 ? -10.969 -0.299 -1.321 1.00 92.94 89 LYS A N 1
ATOM 705 C CA . LYS A 1 89 ? -11.205 0.762 -0.331 1.00 92.94 89 LYS A CA 1
ATOM 706 C C . LYS A 1 89 ? -12.649 0.764 0.180 1.00 92.94 89 LYS A C 1
ATOM 708 O O . LYS A 1 89 ? -12.869 0.930 1.374 1.00 92.94 89 LYS A O 1
ATOM 713 N N . ARG A 1 90 ? -13.645 0.594 -0.699 1.00 92.38 90 ARG A N 1
ATOM 714 C CA . ARG A 1 90 ? -15.063 0.522 -0.295 1.00 92.38 90 ARG A CA 1
ATOM 715 C C . ARG A 1 90 ? -15.375 -0.723 0.529 1.00 92.38 90 ARG A C 1
ATOM 717 O O . ARG A 1 90 ? -16.099 -0.619 1.513 1.00 92.38 90 ARG A O 1
ATOM 724 N N . GLU A 1 91 ? -14.837 -1.870 0.132 1.00 92.38 91 GLU A N 1
ATOM 725 C CA . GLU A 1 91 ? -15.017 -3.134 0.849 1.00 92.38 91 GLU A CA 1
ATOM 726 C C . GLU A 1 91 ? -14.455 -3.050 2.272 1.00 92.38 91 GLU A C 1
ATOM 728 O O . GLU A 1 91 ? -15.153 -3.357 3.237 1.00 92.38 91 GLU A O 1
ATOM 733 N N . ILE A 1 92 ? -13.231 -2.535 2.406 1.00 92.81 92 ILE A N 1
ATOM 734 C CA . ILE A 1 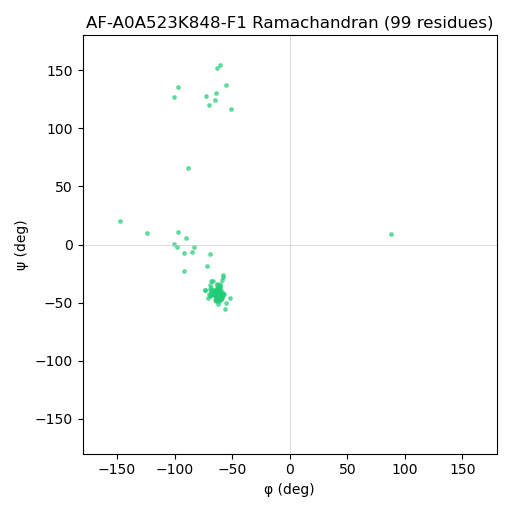92 ? -12.560 -2.389 3.698 1.00 92.81 92 ILE A CA 1
ATOM 735 C C . ILE A 1 92 ? -13.311 -1.397 4.597 1.00 92.81 92 ILE A C 1
ATOM 737 O O . ILE A 1 92 ? -13.524 -1.699 5.768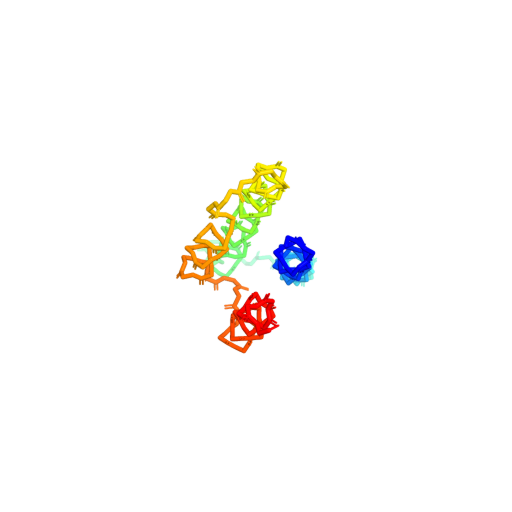 1.00 92.81 92 ILE A O 1
ATOM 741 N N . ARG A 1 93 ? -13.780 -0.253 4.069 1.00 91.94 93 ARG A N 1
ATOM 742 C CA . ARG A 1 93 ? -14.603 0.687 4.859 1.00 91.94 93 ARG A CA 1
ATOM 743 C C . ARG A 1 93 ? -15.886 0.032 5.361 1.00 91.94 93 ARG A C 1
ATOM 745 O O . ARG A 1 93 ? -16.180 0.092 6.548 1.00 91.94 93 ARG A O 1
ATOM 752 N N . SER A 1 94 ? -16.594 -0.682 4.483 1.00 90.06 94 SER A N 1
ATOM 753 C CA . SER A 1 94 ? -17.812 -1.393 4.878 1.00 90.06 94 SER A CA 1
ATOM 754 C C . SER A 1 94 ? -17.545 -2.423 5.977 1.00 90.06 94 SER A C 1
ATOM 756 O O . SER A 1 94 ? -18.353 -2.555 6.891 1.00 90.06 94 SER A O 1
ATOM 758 N N . LEU A 1 95 ? -16.417 -3.135 5.928 1.00 88.31 95 LEU A N 1
ATOM 759 C CA . LEU A 1 95 ? -16.044 -4.093 6.967 1.00 88.31 95 LEU A CA 1
ATOM 760 C C . LEU A 1 95 ? -15.894 -3.432 8.344 1.00 88.31 95 LEU A C 1
ATOM 762 O O . LEU A 1 95 ? -16.352 -3.997 9.337 1.00 88.31 95 LEU A O 1
ATOM 766 N N . VAL A 1 96 ? -15.259 -2.260 8.404 1.00 86.94 96 VAL A N 1
ATOM 767 C CA . VAL A 1 96 ? -15.024 -1.544 9.665 1.00 86.94 96 VAL A CA 1
ATOM 768 C C . VAL A 1 96 ? -16.315 -0.905 10.191 1.00 86.94 96 VAL A C 1
ATOM 770 O O . VAL A 1 96 ? -16.591 -0.997 11.386 1.00 86.94 96 VAL A O 1
ATOM 773 N N . ASP A 1 97 ? -17.150 -0.355 9.305 1.00 84.50 97 ASP A N 1
ATOM 774 C CA . ASP A 1 97 ? -18.424 0.287 9.660 1.00 84.50 97 ASP A CA 1
ATOM 775 C C . ASP A 1 97 ? -19.484 -0.705 10.181 1.00 84.50 97 ASP A C 1
ATOM 777 O O . ASP A 1 97 ? -20.295 -0.363 11.044 1.00 84.50 97 ASP A O 1
ATOM 781 N N . ASN A 1 98 ? -19.464 -1.955 9.705 1.00 73.88 98 ASN A N 1
ATOM 782 C CA . ASN A 1 98 ? -20.419 -2.997 10.106 1.00 73.88 98 ASN A CA 1
ATOM 783 C C . ASN A 1 98 ? -20.247 -3.489 11.565 1.00 73.88 98 ASN A C 1
ATOM 785 O O . ASN A 1 98 ? -21.094 -4.235 12.047 1.00 73.88 98 ASN A O 1
ATOM 789 N N . GLU A 1 99 ? -19.192 -3.090 12.292 1.00 59.88 99 GLU A N 1
ATOM 790 C CA . GLU A 1 99 ? -18.993 -3.453 13.714 1.00 59.88 99 GLU A CA 1
ATOM 791 C C . GLU A 1 99 ? -19.772 -2.523 14.683 1.00 59.88 99 GLU A C 1
ATOM 793 O O . GLU A 1 99 ? -19.733 -2.737 15.894 1.00 59.88 99 GLU A O 1
ATOM 798 N N . ILE A 1 100 ? -20.482 -1.499 14.174 1.00 51.62 100 ILE A N 1
ATOM 799 C CA . ILE A 1 100 ? -21.206 -0.483 14.974 1.00 51.62 100 ILE A CA 1
ATOM 800 C C . ILE A 1 100 ? -22.723 -0.782 15.125 1.00 51.62 100 ILE A C 1
ATOM 802 O O . ILE A 1 100 ? -23.414 -0.057 15.843 1.00 51.62 100 ILE A O 1
ATOM 806 N N . GLN A 1 101 ? -23.264 -1.849 14.516 1.00 43.78 101 GLN A N 1
ATOM 807 C CA . GLN A 1 101 ? -24.682 -2.244 14.676 1.00 43.78 101 GLN A CA 1
ATOM 808 C C . GLN A 1 101 ? -24.946 -3.242 15.807 1.00 43.78 101 GLN A C 1
ATOM 810 O O . GLN A 1 101 ? -24.191 -4.230 15.933 1.00 43.78 101 GLN A O 1
#

Foldseek 3Di:
DVLLLVLLVLVLVLLVVVLVVLVVCLVPPPDDDPDDPPVNVVSVVSNVVSVVLNVVSVVLSVVLPPDPCSLVVSLVSLVPDPSDDPVSSVVSNCSVVVVPD

Radius of gyration: 16.21 Å; Cα contacts (8 Å, |Δi|>4): 61; chains: 1; bounding box: 45×19×46 Å

pLDDT: mean 85.99, std 10.91, range [43.78, 94.56]

Solvent-accessible surface area (backbone atoms only — not comparable to full-atom values): 5854 Å² total; per-residue (Å²): 111,71,41,50,56,50,36,50,50,51,53,50,48,49,47,48,53,50,45,51,50,46,53,49,50,64,70,67,51,69,86,76,67,88,92,71,55,63,64,61,53,49,48,52,52,50,49,53,50,45,53,49,50,54,52,51,49,56,52,47,55,67,59,37,76,82,41,93,59,33,62,59,54,51,53,55,47,58,73,69,48,86,78,59,52,73,65,57,47,51,53,41,50,52,50,48,60,64,74,78,116

Mean predicted aligned error: 5.92 Å

Secondary structure (DSSP, 8-state):
-HHHHHHHHHHHHHHHHHHHHHHHHHHTPPPPPTT--HHHHHHHHHHHHHHHHHHHHHHHHHHHTT-TTHHHHHHHHHHH-SSS-HHHHHHHHHHHHGGG-